Protein AF-A0A847J6G4-F1 (afdb_monomer)

Foldseek 3Di:
DVCVVVVDDPVRCCVVPVCVVCVVVVVVVVVVVVVVVLPPQPVQVVPDDPDDDPSVVLVVCVVVVPDCVNVVVVVVVVVVVVVVVVVVVVVVVVVVVVVVVPDDPPPPPDD

Secondary structure (DSSP, 8-state):
-HHHHTT--HHHHIIIIIHHHHHHHHHHHHHHHHHHHHH-HHHHHHH--SS--HHHHHHHHTT--SSTHHHHHHHHHHHHHHHHHHHHHHHHHHHHHHHHTS---SSTT--

Nearest PDB str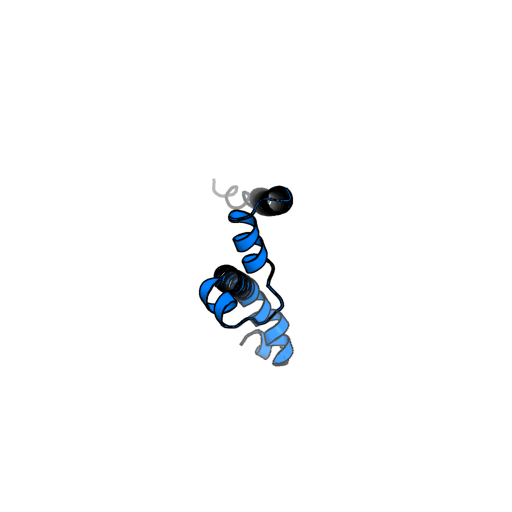uctures (foldseek):
  2onk-assembly2_I  TM=5.819E-01  e=5.095E+00  Archaeoglobus fulgidus

Structure (mmCIF, N/CA/C/O backbone):
data_AF-A0A847J6G4-F1
#
_entry.id   AF-A0A847J6G4-F1
#
loop_
_atom_site.group_PDB
_atom_site.id
_atom_site.type_symbol
_atom_site.label_atom_id
_atom_site.label_alt_id
_atom_site.label_comp_id
_atom_site.label_asym_id
_atom_site.label_entity_id
_atom_site.label_seq_id
_atom_site.pdbx_PDB_ins_code
_atom_site.Cartn_x
_atom_site.Cartn_y
_atom_site.Cartn_z
_atom_site.occupancy
_atom_site.B_iso_or_equiv
_atom_site.auth_seq_id
_atom_site.auth_comp_id
_atom_site.auth_asym_id
_atom_site.auth_atom_id
_atom_site.pdbx_PDB_model_num
ATOM 1 N N . GLU A 1 1 ? -10.656 -7.349 26.595 1.00 72.25 1 GLU A N 1
ATOM 2 C CA . GLU A 1 1 ? -11.445 -7.860 27.735 1.00 72.25 1 GLU A CA 1
ATOM 3 C C . GLU A 1 1 ? -12.909 -7.493 27.564 1.00 72.25 1 GLU A C 1
ATOM 5 O O . GLU A 1 1 ? -13.669 -8.406 27.289 1.00 72.25 1 GLU A O 1
ATOM 10 N N . ALA A 1 2 ? -13.251 -6.207 27.424 1.00 86.00 2 ALA A N 1
ATOM 11 C CA . ALA A 1 2 ? -14.621 -5.753 27.131 1.00 86.00 2 ALA A CA 1
ATOM 12 C C . ALA A 1 2 ? -15.389 -6.538 26.037 1.00 86.00 2 ALA A C 1
ATOM 14 O O . ALA A 1 2 ? -16.560 -6.850 26.204 1.00 86.00 2 ALA A O 1
ATOM 15 N N . ALA A 1 3 ? -14.752 -6.909 24.917 1.00 80.75 3 ALA A N 1
ATOM 16 C CA . ALA A 1 3 ? -15.422 -7.702 23.877 1.00 80.75 3 ALA A CA 1
ATOM 17 C C . ALA A 1 3 ? -15.785 -9.130 24.329 1.00 80.75 3 ALA A C 1
ATOM 19 O O . ALA A 1 3 ? -16.836 -9.639 23.954 1.00 80.75 3 ALA A O 1
ATOM 20 N N . ARG A 1 4 ? -14.932 -9.768 25.142 1.00 84.88 4 ARG A N 1
ATOM 21 C CA . ARG A 1 4 ? -15.216 -11.087 25.729 1.00 84.88 4 ARG A CA 1
ATOM 22 C C . ARG A 1 4 ? -16.301 -10.985 26.796 1.00 84.88 4 ARG A C 1
ATOM 24 O O . ARG A 1 4 ? -17.157 -11.860 26.845 1.00 84.88 4 ARG A O 1
ATOM 31 N N . ASP A 1 5 ? -16.304 -9.899 27.565 1.00 90.81 5 ASP A N 1
ATOM 32 C CA . ASP A 1 5 ? -17.331 -9.628 28.579 1.00 90.81 5 ASP A CA 1
ATOM 33 C C . ASP A 1 5 ? -18.721 -9.439 27.943 1.00 90.81 5 ASP A C 1
ATOM 35 O O . ASP A 1 5 ? -19.734 -9.803 28.530 1.00 90.81 5 ASP A O 1
ATOM 39 N N . LEU A 1 6 ? -18.771 -8.958 26.695 1.00 91.00 6 LEU A N 1
ATOM 40 C CA . LEU A 1 6 ? -19.982 -8.866 25.868 1.00 91.00 6 LEU A CA 1
ATOM 41 C C . LEU A 1 6 ? -20.343 -10.177 25.136 1.00 91.00 6 LEU A C 1
ATOM 43 O O . LEU A 1 6 ? -21.212 -10.181 24.266 1.00 91.00 6 LEU A O 1
ATOM 47 N N . GLY A 1 7 ? -19.678 -11.292 25.453 1.00 92.75 7 GLY A N 1
ATOM 48 C CA . GLY A 1 7 ? -19.955 -12.608 24.871 1.00 92.75 7 GLY A CA 1
ATOM 49 C C . GLY A 1 7 ? -19.350 -12.848 23.483 1.00 92.75 7 GLY A C 1
ATOM 50 O O . GLY A 1 7 ? -19.711 -13.825 22.825 1.00 92.75 7 GLY A O 1
ATOM 51 N N . ALA A 1 8 ? -18.431 -11.997 23.008 1.00 94.50 8 ALA A N 1
ATOM 52 C CA . ALA A 1 8 ? -17.798 -12.209 21.709 1.00 94.50 8 ALA A CA 1
ATOM 53 C C . ALA A 1 8 ? -16.860 -13.427 21.728 1.00 94.50 8 ALA A C 1
ATOM 55 O O . ALA A 1 8 ? -15.984 -13.571 22.587 1.00 94.50 8 ALA A O 1
ATOM 56 N N . THR A 1 9 ? -16.984 -14.271 20.705 1.00 96.00 9 THR A N 1
ATOM 57 C CA . THR A 1 9 ? -16.043 -15.366 20.436 1.00 96.00 9 THR A CA 1
ATOM 58 C C . THR A 1 9 ? -14.630 -14.826 20.153 1.00 96.00 9 THR A C 1
ATOM 60 O O . THR A 1 9 ? -14.473 -13.677 19.722 1.00 96.00 9 THR A O 1
ATOM 63 N N . PRO A 1 10 ? -13.565 -15.637 20.319 1.00 94.00 10 PRO A N 1
ATOM 64 C CA . PRO A 1 10 ? -12.191 -15.201 20.046 1.00 94.00 10 PRO A CA 1
ATOM 65 C C . PRO A 1 10 ? -12.000 -14.616 18.640 1.00 94.00 10 PRO A C 1
ATOM 67 O O . PRO A 1 10 ? -11.324 -13.600 18.478 1.00 94.00 10 PRO A O 1
ATOM 70 N N . TRP A 1 11 ? -12.648 -15.212 17.636 1.00 96.62 11 TRP A N 1
ATOM 71 C CA . TRP A 1 11 ? -12.588 -14.726 16.260 1.00 96.62 11 TRP A CA 1
ATOM 72 C C . TRP A 1 11 ? -13.268 -13.364 16.083 1.00 96.62 11 TRP A C 1
ATOM 74 O O . TRP A 1 11 ? -12.709 -12.480 15.435 1.00 96.62 11 TRP A O 1
ATOM 84 N N . GLN A 1 12 ? -14.429 -13.151 16.709 1.00 96.38 12 GLN A N 1
ATOM 85 C CA . GLN A 1 12 ? -15.105 -11.850 16.702 1.00 96.38 12 GLN A CA 1
ATOM 86 C C . GLN A 1 12 ? -14.250 -10.780 17.391 1.00 96.38 12 GLN A C 1
ATOM 88 O O . GLN A 1 12 ? -14.068 -9.694 16.843 1.00 96.38 12 GLN A O 1
ATOM 93 N N . SER A 1 13 ? -13.655 -11.097 18.545 1.00 95.88 13 SER A N 1
ATOM 94 C CA . SER A 1 13 ? -12.755 -10.170 19.239 1.00 95.88 13 SER A CA 1
ATOM 95 C C . SER A 1 13 ? -11.539 -9.808 18.380 1.00 95.88 13 SER A C 1
ATOM 97 O O . SER A 1 13 ? -11.134 -8.648 18.354 1.00 95.88 13 SER A O 1
ATOM 99 N N . PHE A 1 14 ? -10.957 -10.760 17.647 1.00 95.69 14 PHE A N 1
ATOM 100 C CA . PHE A 1 14 ? -9.871 -10.450 16.721 1.00 95.69 14 PHE A CA 1
ATOM 101 C C . PHE A 1 14 ? -10.357 -9.575 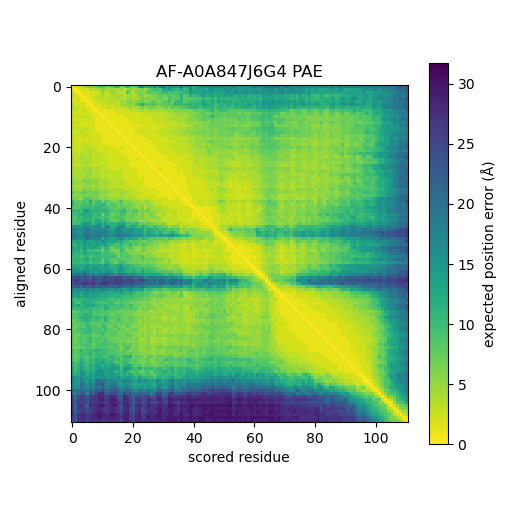15.561 1.00 95.69 14 PHE A C 1
ATOM 103 O O . PHE A 1 14 ? -9.830 -8.489 15.349 1.00 95.69 14 PHE A O 1
ATOM 110 N N . ARG A 1 15 ? -11.389 -10.004 14.828 1.00 96.69 15 ARG A N 1
ATOM 111 C CA . ARG A 1 15 ? -11.829 -9.349 13.588 1.00 96.69 15 ARG A CA 1
ATOM 112 C C . ARG A 1 15 ? -12.394 -7.942 13.793 1.00 96.69 15 ARG A C 1
ATOM 114 O O . ARG A 1 15 ? -12.239 -7.112 12.892 1.00 96.69 15 ARG A O 1
ATOM 121 N N . PHE A 1 16 ? -13.064 -7.696 14.919 1.00 96.12 16 PHE A N 1
ATOM 122 C CA . PHE A 1 16 ? -13.760 -6.434 15.196 1.00 96.12 16 PHE A CA 1
ATOM 123 C C . PHE A 1 16 ? -13.018 -5.505 16.156 1.00 96.12 16 PHE A C 1
ATOM 125 O O . PHE A 1 16 ? -13.311 -4.314 16.159 1.00 96.12 16 PHE A O 1
ATOM 132 N N . VAL A 1 17 ? -12.058 -6.007 16.939 1.00 95.25 17 VAL A N 1
ATOM 133 C CA . VAL A 1 17 ? -11.298 -5.177 17.888 1.00 95.25 17 VAL A CA 1
ATOM 134 C C . VAL A 1 17 ? -9.826 -5.149 17.522 1.00 95.25 17 VAL A C 1
ATOM 136 O O . VAL A 1 17 ? -9.310 -4.098 17.160 1.00 95.25 17 VAL A O 1
ATOM 139 N N . VAL A 1 18 ? -9.149 -6.297 17.561 1.00 96.50 18 VAL A N 1
ATOM 140 C CA . VAL A 1 18 ? -7.690 -6.338 17.373 1.00 96.50 18 VAL A CA 1
ATOM 141 C C . VAL A 1 18 ? -7.307 -5.922 15.959 1.00 96.50 18 VAL A C 1
ATOM 143 O O . VAL A 1 18 ? -6.524 -4.992 15.798 1.00 96.50 18 VAL A O 1
ATOM 146 N N . LEU A 1 19 ? -7.881 -6.574 14.943 1.00 97.00 19 LEU A N 1
ATOM 147 C CA . LEU A 1 19 ? -7.542 -6.347 13.545 1.00 97.00 19 LEU A CA 1
ATOM 148 C C . LEU A 1 19 ? -7.731 -4.876 13.160 1.00 97.00 19 LEU A C 1
ATOM 150 O O . LEU A 1 19 ? -6.755 -4.321 12.685 1.00 97.00 19 LEU A O 1
ATOM 154 N N . PRO A 1 20 ? -8.875 -4.199 13.395 1.00 96.31 20 PRO A N 1
ATOM 155 C CA . PRO A 1 20 ? -9.027 -2.786 13.037 1.00 96.31 20 PRO A CA 1
ATOM 156 C C . PRO A 1 20 ? -8.061 -1.850 13.773 1.00 96.31 20 PRO A C 1
ATOM 158 O O . PRO A 1 20 ? -7.612 -0.875 13.179 1.00 96.31 20 PRO A O 1
ATOM 161 N N . ILE A 1 21 ? -7.716 -2.153 15.033 1.00 96.50 21 ILE A N 1
ATOM 162 C CA . ILE A 1 21 ? -6.757 -1.362 15.819 1.00 96.50 21 ILE A CA 1
ATOM 163 C C . ILE A 1 21 ? -5.351 -1.463 15.220 1.00 96.50 21 ILE A C 1
ATOM 165 O O . ILE A 1 21 ? -4.679 -0.447 15.061 1.00 96.50 21 ILE A O 1
ATOM 169 N N . ILE A 1 22 ? -4.909 -2.674 14.865 1.00 97.38 22 ILE A N 1
ATOM 170 C CA . ILE A 1 22 ? -3.565 -2.891 14.310 1.00 97.38 22 ILE A CA 1
ATOM 171 C C . ILE A 1 22 ? -3.506 -2.710 12.790 1.00 97.38 22 ILE A C 1
ATOM 173 O O . ILE A 1 22 ? -2.415 -2.614 12.238 1.00 97.38 22 ILE A O 1
ATOM 177 N N . LEU A 1 23 ? -4.649 -2.667 12.100 1.00 97.12 23 LEU A N 1
ATOM 178 C CA . LEU A 1 23 ? -4.748 -2.584 10.642 1.00 97.12 23 LEU A CA 1
ATOM 179 C C . LEU A 1 23 ? -3.883 -1.469 10.036 1.00 97.12 23 LEU A C 1
ATOM 181 O O . LEU A 1 23 ? -3.134 -1.783 9.112 1.00 97.12 23 LEU A O 1
ATOM 185 N N . PRO A 1 24 ? -3.914 -0.207 10.521 1.00 93.56 24 PRO A N 1
ATOM 186 C CA . PRO A 1 24 ? -3.043 0.833 9.974 1.00 93.56 24 PRO A CA 1
ATOM 187 C C . PRO A 1 24 ? -1.554 0.473 10.091 1.00 93.56 24 PRO A C 1
ATOM 189 O O . PRO A 1 24 ? -0.795 0.697 9.149 1.00 93.56 24 PRO A O 1
ATOM 192 N N . SER A 1 25 ? -1.135 -0.150 11.196 1.00 96.75 25 SER A N 1
ATOM 193 C CA . SER A 1 25 ? 0.243 -0.617 11.382 1.00 96.75 25 SER A CA 1
ATOM 194 C C . SER A 1 25 ? 0.587 -1.794 10.468 1.00 96.75 25 SER A C 1
ATOM 196 O O . SER A 1 25 ? 1.665 -1.808 9.883 1.00 96.75 25 SER A O 1
ATOM 198 N N . VAL A 1 26 ? -0.323 -2.757 10.296 1.00 97.06 26 VAL A N 1
ATOM 199 C CA . VAL A 1 26 ? -0.142 -3.903 9.387 1.00 97.06 26 VAL A CA 1
ATOM 200 C C . VAL A 1 26 ? 0.035 -3.428 7.948 1.00 97.06 26 VAL A C 1
ATOM 202 O O . VAL A 1 26 ? 0.934 -3.900 7.256 1.00 97.06 26 VAL A O 1
ATOM 205 N N . VAL A 1 27 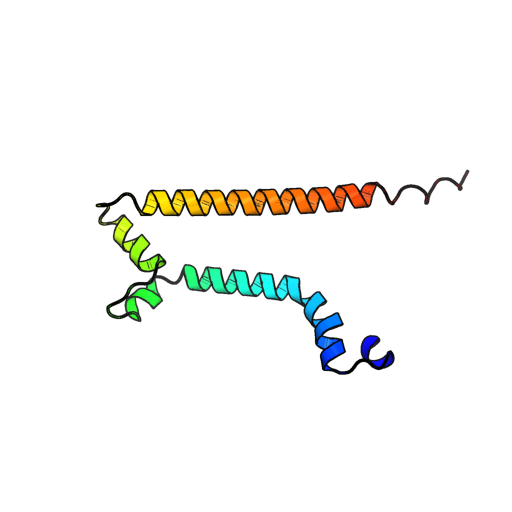? -0.773 -2.458 7.510 1.00 95.88 27 VAL A N 1
ATOM 206 C CA . VAL A 1 27 ? -0.625 -1.836 6.188 1.00 95.88 27 VAL A CA 1
ATOM 207 C C . VAL A 1 27 ? 0.733 -1.141 6.070 1.00 95.88 27 VAL A C 1
ATOM 209 O O . VAL A 1 27 ? 1.435 -1.359 5.087 1.00 95.88 27 VAL A O 1
ATOM 212 N N . GLY A 1 28 ? 1.145 -0.365 7.079 1.00 95.56 28 GLY A N 1
ATOM 213 C CA . GLY A 1 28 ? 2.449 0.307 7.085 1.00 95.56 28 GLY A CA 1
ATOM 214 C C . GLY A 1 28 ? 3.634 -0.661 6.986 1.00 95.56 28 GLY A C 1
ATOM 215 O O . GLY A 1 28 ? 4.526 -0.457 6.167 1.00 95.56 28 GLY A O 1
ATOM 216 N N . ILE A 1 29 ? 3.621 -1.746 7.765 1.00 96.94 29 ILE A N 1
ATOM 217 C CA . ILE A 1 29 ? 4.670 -2.780 7.737 1.00 96.94 29 ILE A CA 1
ATOM 218 C C . ILE A 1 29 ? 4.653 -3.540 6.405 1.00 96.94 29 ILE A C 1
ATOM 220 O O . ILE A 1 29 ? 5.713 -3.829 5.858 1.00 96.94 29 ILE A O 1
ATOM 224 N N . GLY A 1 30 ? 3.469 -3.830 5.858 1.00 97.00 30 GLY A N 1
ATOM 225 C CA . GLY A 1 30 ? 3.331 -4.472 4.551 1.00 97.00 30 GLY A CA 1
ATOM 226 C C . GLY A 1 30 ? 3.926 -3.628 3.424 1.00 97.00 30 GLY A C 1
ATOM 227 O O . GLY A 1 30 ? 4.702 -4.139 2.619 1.00 97.00 30 GLY A O 1
ATOM 228 N N . LEU A 1 31 ? 3.630 -2.325 3.406 1.00 94.50 31 LEU A N 1
ATOM 229 C CA . LEU A 1 31 ? 4.221 -1.386 2.449 1.00 94.50 31 LEU A CA 1
ATOM 230 C C . LEU A 1 31 ? 5.737 -1.271 2.630 1.00 94.50 31 LEU A C 1
ATOM 232 O O . LEU A 1 31 ? 6.469 -1.276 1.648 1.00 94.50 31 LEU A O 1
ATOM 236 N N . PHE A 1 32 ? 6.221 -1.221 3.871 1.00 94.38 32 PHE A N 1
ATOM 237 C CA . PHE A 1 32 ? 7.653 -1.174 4.155 1.00 94.38 32 PHE A CA 1
ATOM 238 C C . PHE A 1 32 ? 8.386 -2.431 3.664 1.00 94.38 32 PHE A C 1
ATOM 240 O O . PHE A 1 32 ? 9.406 -2.328 2.985 1.00 94.38 32 PHE A O 1
ATOM 247 N N . GLY A 1 33 ? 7.841 -3.617 3.947 1.00 95.94 33 GLY A N 1
ATOM 248 C CA . GLY A 1 33 ? 8.384 -4.881 3.453 1.00 95.94 33 GLY A CA 1
ATOM 249 C C . GLY A 1 33 ? 8.372 -4.967 1.926 1.00 95.94 33 GLY A C 1
ATOM 250 O O . GLY A 1 33 ? 9.348 -5.425 1.336 1.00 95.94 33 GLY A O 1
ATOM 251 N N . PHE A 1 34 ? 7.311 -4.471 1.280 1.00 93.56 34 PHE A N 1
ATOM 252 C CA . PHE A 1 34 ? 7.253 -4.360 -0.177 1.00 93.56 34 PHE A CA 1
ATOM 253 C C . PHE A 1 34 ? 8.367 -3.459 -0.724 1.00 93.56 34 PHE A C 1
ATOM 255 O O . PHE A 1 34 ? 9.071 -3.875 -1.639 1.00 93.56 34 PHE A O 1
ATOM 262 N N . THR A 1 35 ? 8.579 -2.275 -0.143 1.00 91.94 35 THR A N 1
ATOM 263 C CA . THR A 1 35 ? 9.653 -1.358 -0.559 1.00 91.94 35 THR A CA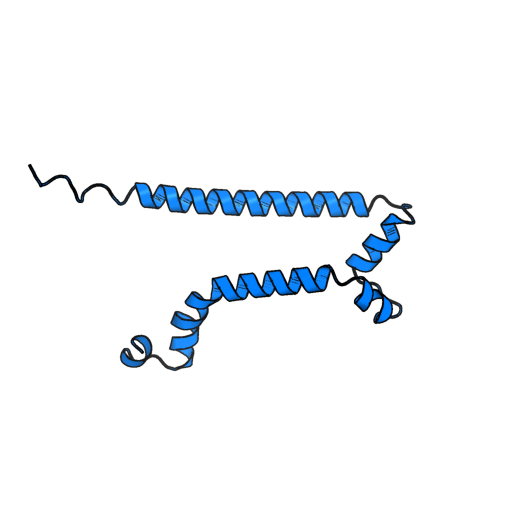 1
ATOM 264 C C . THR A 1 35 ? 11.029 -2.010 -0.447 1.00 91.94 35 THR A C 1
ATOM 266 O O . THR A 1 35 ? 11.802 -1.953 -1.398 1.00 91.94 35 THR A O 1
ATOM 269 N N . LEU A 1 36 ? 11.320 -2.680 0.675 1.00 93.62 36 LEU A N 1
ATOM 270 C CA . LEU A 1 36 ? 12.586 -3.400 0.852 1.00 93.62 36 LEU A CA 1
ATOM 271 C C . LEU A 1 36 ? 12.757 -4.525 -0.174 1.00 93.62 36 LEU A C 1
ATOM 273 O O . LEU A 1 36 ? 13.843 -4.713 -0.706 1.00 93.62 36 LEU A O 1
ATOM 277 N N . SER A 1 37 ? 11.688 -5.268 -0.468 1.00 92.62 37 SER A N 1
ATOM 278 C CA . SER A 1 37 ? 11.727 -6.321 -1.484 1.00 92.62 37 SER A CA 1
ATOM 279 C C . SER A 1 37 ? 11.916 -5.768 -2.896 1.00 92.62 37 SER A C 1
ATOM 281 O O . SER A 1 37 ? 12.523 -6.440 -3.724 1.00 92.62 37 SER A O 1
ATOM 283 N N . TRP A 1 38 ? 11.357 -4.594 -3.189 1.00 89.94 38 TRP A N 1
ATOM 284 C CA . TRP A 1 38 ? 11.456 -3.948 -4.495 1.00 89.94 38 TRP A CA 1
ATOM 285 C C . TRP A 1 38 ? 12.870 -3.420 -4.772 1.00 89.94 38 TRP A C 1
ATOM 287 O O . TRP A 1 38 ? 13.332 -3.492 -5.908 1.00 89.94 38 TRP A O 1
ATOM 297 N N . ASP A 1 39 ? 13.560 -2.930 -3.739 1.00 90.44 39 ASP A N 1
ATOM 298 C CA . ASP A 1 39 ? 14.909 -2.347 -3.832 1.00 90.44 39 ASP A CA 1
ATOM 299 C C . ASP A 1 39 ? 16.042 -3.398 -3.846 1.00 90.44 39 ASP A C 1
ATOM 301 O O . ASP A 1 39 ? 17.210 -3.098 -4.084 1.00 90.44 39 ASP A O 1
ATOM 305 N N . GLU A 1 40 ? 15.718 -4.673 -3.627 1.00 91.44 40 GLU A N 1
ATOM 306 C CA . GLU A 1 40 ? 16.697 -5.755 -3.499 1.00 91.44 40 GLU A CA 1
ATOM 307 C C . GLU A 1 40 ? 17.120 -6.331 -4.871 1.00 91.44 40 GLU A C 1
ATOM 309 O O . GLU A 1 40 ? 16.886 -7.495 -5.216 1.00 91.44 40 GLU A O 1
ATOM 314 N N . ILE A 1 41 ? 17.758 -5.489 -5.688 1.00 89.38 41 ILE A N 1
ATOM 315 C CA . ILE A 1 41 ? 18.257 -5.833 -7.032 1.00 89.38 41 ILE A CA 1
ATOM 316 C C . ILE A 1 41 ? 19.438 -6.810 -6.950 1.00 89.38 41 ILE A C 1
ATOM 318 O O . ILE A 1 41 ? 19.506 -7.764 -7.725 1.00 89.38 41 ILE A O 1
ATOM 322 N N . ALA A 1 42 ? 20.360 -6.599 -6.006 1.00 87.88 42 ALA A N 1
ATOM 323 C CA . ALA A 1 42 ? 21.608 -7.354 -5.918 1.00 87.88 42 ALA A CA 1
ATOM 324 C C . ALA A 1 42 ? 21.383 -8.825 -5.558 1.00 87.88 42 ALA A C 1
ATOM 326 O O . ALA A 1 42 ? 21.983 -9.710 -6.168 1.00 87.88 42 ALA A O 1
ATOM 327 N N . ARG A 1 43 ? 20.521 -9.122 -4.577 1.00 88.38 43 ARG A N 1
ATOM 328 C CA . ARG A 1 43 ? 20.182 -10.518 -4.272 1.00 88.38 43 ARG A CA 1
ATOM 329 C C . ARG A 1 43 ? 19.351 -11.141 -5.391 1.00 88.38 43 ARG A C 1
ATOM 331 O O . ARG A 1 43 ? 19.597 -12.291 -5.747 1.00 88.38 43 ARG A O 1
ATOM 338 N N . SER A 1 44 ? 18.393 -10.399 -5.950 1.00 88.88 44 SER A N 1
ATOM 339 C CA . SER A 1 44 ? 17.520 -10.913 -7.009 1.00 88.88 44 SER A CA 1
ATOM 340 C C . SER A 1 44 ? 18.312 -11.301 -8.257 1.00 88.88 44 SER A C 1
ATOM 342 O O . SER A 1 44 ? 18.104 -12.389 -8.776 1.00 88.88 44 SER A O 1
ATOM 344 N N . SER A 1 45 ? 19.275 -10.486 -8.698 1.00 87.50 45 SER A N 1
ATOM 345 C CA . SER A 1 45 ? 20.085 -10.772 -9.894 1.00 87.50 45 SER A CA 1
ATOM 346 C C . SER A 1 45 ? 20.969 -12.016 -9.763 1.00 87.50 45 SER A C 1
ATOM 348 O O . SER A 1 45 ? 21.241 -12.679 -10.758 1.00 87.50 45 SER A O 1
ATOM 350 N N . GLN A 1 46 ? 21.400 -12.352 -8.546 1.00 89.62 46 GLN A N 1
ATOM 351 C CA . GLN A 1 46 ? 22.209 -13.544 -8.272 1.00 89.62 46 GLN A CA 1
ATOM 352 C C . GLN A 1 46 ? 21.361 -14.812 -8.109 1.00 89.62 46 GLN A C 1
ATOM 354 O O . GLN A 1 46 ? 21.856 -15.915 -8.323 1.00 89.62 46 GLN A O 1
ATOM 359 N N . ALA A 1 47 ? 20.103 -14.663 -7.689 1.00 88.56 47 ALA A N 1
ATOM 360 C CA . ALA A 1 47 ? 19.204 -15.779 -7.415 1.00 88.56 47 ALA A CA 1
ATOM 361 C C . ALA A 1 47 ? 18.310 -16.158 -8.609 1.00 88.56 47 ALA A C 1
ATOM 363 O O . ALA A 1 47 ? 17.791 -17.275 -8.643 1.00 88.56 47 ALA A O 1
ATOM 364 N N . ILE A 1 48 ? 18.090 -15.244 -9.561 1.00 85.56 48 ILE A N 1
ATOM 365 C CA . ILE A 1 48 ? 17.202 -15.463 -10.706 1.00 85.56 48 ILE A CA 1
ATOM 366 C C . ILE A 1 48 ? 17.916 -16.176 -11.861 1.00 85.56 48 ILE A C 1
ATOM 368 O O . ILE A 1 48 ? 19.116 -16.024 -12.067 1.00 85.56 48 ILE A O 1
ATOM 372 N N . GLY A 1 49 ? 17.158 -16.991 -12.599 1.00 81.38 49 GLY A N 1
ATOM 373 C CA . GLY A 1 49 ? 17.643 -17.736 -13.761 1.00 81.38 49 GLY A CA 1
ATOM 374 C C . GLY A 1 49 ? 17.434 -16.973 -15.069 1.00 81.38 49 GLY A C 1
ATOM 375 O O . GLY A 1 49 ? 17.948 -15.881 -15.265 1.00 81.38 49 GLY A O 1
ATOM 376 N N . SER A 1 50 ? 16.664 -17.557 -15.987 1.00 82.38 50 SER A N 1
ATOM 377 C CA . SER A 1 50 ? 16.438 -17.005 -17.331 1.00 82.38 50 SER A CA 1
ATOM 378 C C . SER A 1 50 ? 15.337 -15.942 -17.429 1.00 82.38 50 SER A C 1
ATOM 380 O O . SER A 1 50 ? 15.157 -15.369 -18.501 1.00 82.38 50 SER A O 1
ATOM 382 N N . VAL A 1 51 ? 14.570 -15.706 -16.360 1.00 85.81 51 VAL A N 1
ATOM 383 C CA . VAL A 1 51 ? 13.434 -14.772 -16.352 1.00 85.81 51 VAL A CA 1
ATOM 384 C C . VAL A 1 51 ? 13.702 -13.672 -15.340 1.00 85.81 51 VAL A C 1
ATOM 386 O O . VAL A 1 51 ? 13.879 -13.957 -14.158 1.00 85.81 51 VAL A O 1
ATOM 389 N N . ASN A 1 52 ? 13.697 -12.427 -15.799 1.00 87.19 52 ASN A N 1
ATOM 390 C CA . ASN A 1 52 ? 13.924 -11.261 -14.959 1.00 87.19 52 ASN A CA 1
ATOM 391 C C . ASN A 1 52 ? 12.637 -10.797 -14.267 1.00 87.19 52 ASN A C 1
ATOM 393 O O . ASN A 1 52 ? 11.523 -11.004 -14.751 1.00 87.19 52 ASN A O 1
ATOM 397 N N . THR A 1 53 ? 12.795 -10.136 -13.120 1.00 89.50 53 THR A N 1
ATOM 398 C CA . THR A 1 53 ? 11.726 -9.331 -12.522 1.00 89.50 53 THR A CA 1
ATOM 399 C C . THR A 1 53 ? 11.710 -7.933 -13.135 1.00 89.50 53 THR A C 1
ATOM 401 O O . THR A 1 53 ? 12.725 -7.457 -13.643 1.00 89.50 53 THR A O 1
ATOM 404 N N . LEU A 1 54 ? 10.577 -7.231 -13.011 1.00 87.69 54 LEU A N 1
ATOM 405 C CA . LEU A 1 54 ? 10.445 -5.848 -13.488 1.00 87.69 54 LEU A CA 1
ATOM 406 C C . LEU A 1 54 ? 11.591 -4.919 -13.022 1.00 87.69 54 LEU A C 1
ATOM 408 O O . LEU A 1 54 ? 12.127 -4.208 -13.869 1.00 87.69 54 LEU A O 1
ATOM 412 N N . PRO A 1 55 ? 12.030 -4.919 -11.743 1.00 87.25 55 PRO A N 1
ATOM 413 C CA . PRO A 1 55 ? 13.174 -4.102 -11.321 1.00 87.25 55 PRO A CA 1
ATOM 414 C C . PRO A 1 55 ? 14.493 -4.445 -12.032 1.00 87.25 55 PRO A C 1
ATOM 416 O O . PRO A 1 55 ? 15.250 -3.540 -12.380 1.00 87.25 55 PRO A O 1
ATOM 419 N N . LEU A 1 56 ? 14.765 -5.732 -12.283 1.00 88.44 56 LEU A N 1
ATOM 420 C CA . LEU A 1 56 ? 15.975 -6.174 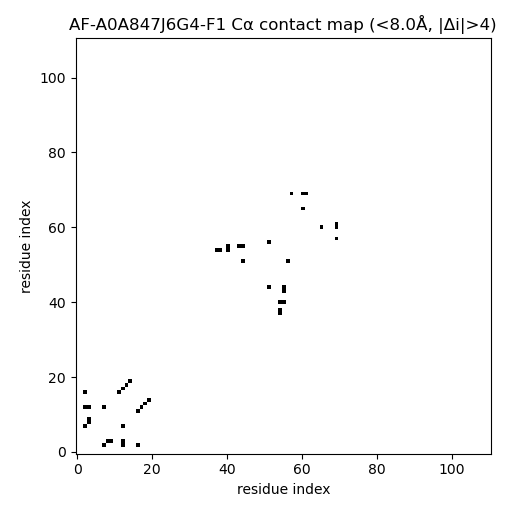-12.988 1.00 88.44 56 LEU A CA 1
ATOM 421 C C . LEU A 1 56 ? 15.958 -5.757 -14.463 1.00 88.44 56 LEU A C 1
ATOM 423 O O . LEU A 1 56 ? 16.974 -5.294 -14.982 1.00 88.44 56 LEU A O 1
ATOM 427 N N . ASP A 1 57 ? 14.801 -5.855 -15.119 1.00 88.12 57 ASP A N 1
ATOM 428 C CA . ASP A 1 57 ? 14.640 -5.409 -16.505 1.00 88.12 57 ASP A CA 1
ATOM 429 C C . ASP A 1 57 ? 14.812 -3.892 -16.642 1.00 88.12 57 ASP A C 1
ATOM 431 O O . ASP A 1 57 ? 15.536 -3.424 -17.521 1.00 88.12 57 ASP A O 1
ATOM 435 N N . LEU A 1 58 ? 14.222 -3.108 -15.733 1.00 85.94 58 LEU A N 1
ATOM 436 C CA . LEU A 1 58 ? 14.391 -1.650 -15.708 1.00 85.94 58 LEU A CA 1
ATOM 437 C C . LEU A 1 58 ? 15.859 -1.238 -15.505 1.00 85.94 58 LEU A C 1
ATOM 439 O O . LEU A 1 58 ? 16.338 -0.297 -16.145 1.00 85.94 58 LEU A O 1
ATOM 443 N N . GLN A 1 59 ? 16.596 -1.968 -14.663 1.00 86.12 59 GLN A N 1
ATOM 444 C CA . GLN A 1 59 ? 18.031 -1.757 -14.475 1.00 86.12 59 GLN A CA 1
ATOM 445 C C . GLN A 1 59 ? 18.823 -2.024 -15.768 1.00 86.12 59 GLN A C 1
ATOM 447 O O . GLN A 1 59 ? 19.729 -1.257 -16.099 1.00 86.12 59 GLN A O 1
ATOM 452 N N . GLY A 1 60 ? 18.476 -3.074 -16.521 1.00 82.88 60 GLY A N 1
ATOM 453 C CA . GLY A 1 60 ? 19.105 -3.397 -17.807 1.00 82.88 60 GLY A CA 1
ATOM 454 C C . GLY A 1 60 ? 18.808 -2.371 -18.906 1.00 82.88 60 GLY A C 1
ATOM 455 O O . GLY A 1 60 ? 19.701 -1.970 -19.653 1.00 82.88 60 GLY A O 1
ATOM 456 N N . LEU A 1 61 ? 17.575 -1.865 -18.962 1.00 84.25 61 LEU A N 1
ATOM 457 C CA . LEU A 1 61 ? 17.177 -0.829 -19.919 1.00 84.25 61 LEU A CA 1
ATOM 458 C C . LEU A 1 61 ? 17.915 0.504 -19.695 1.00 84.25 61 LEU A C 1
ATOM 460 O O . LEU A 1 61 ? 18.030 1.295 -20.625 1.00 84.25 61 LEU A O 1
ATOM 464 N N . THR A 1 62 ? 18.468 0.747 -18.501 1.00 82.00 62 THR A N 1
ATOM 465 C CA . THR A 1 62 ? 19.245 1.966 -18.202 1.00 82.00 62 THR A CA 1
ATOM 466 C C . THR A 1 62 ? 20.597 1.984 -18.924 1.00 82.00 62 THR A C 1
ATOM 468 O O . THR A 1 62 ? 21.137 3.053 -19.204 1.00 82.00 62 THR A O 1
ATOM 471 N N . THR A 1 63 ? 21.153 0.814 -19.251 1.00 78.00 63 THR A N 1
ATOM 472 C CA . THR A 1 63 ? 22.446 0.698 -19.946 1.00 78.00 63 THR A CA 1
ATOM 473 C C . THR A 1 63 ? 22.292 0.476 -21.450 1.00 78.00 63 THR A C 1
ATOM 475 O O . THR A 1 63 ? 23.188 0.836 -22.208 1.00 78.00 63 THR A O 1
ATOM 478 N N . THR A 1 64 ? 21.153 -0.066 -21.896 1.00 66.31 64 THR A N 1
ATOM 479 C CA . THR A 1 64 ? 20.842 -0.305 -23.315 1.00 66.31 64 THR A CA 1
ATOM 480 C C . THR A 1 64 ? 19.469 0.277 -23.659 1.00 66.31 64 THR A C 1
ATOM 482 O O . THR A 1 64 ? 18.477 -0.440 -23.776 1.00 66.31 64 THR A O 1
ATOM 485 N N . VAL A 1 65 ? 19.398 1.602 -23.822 1.00 64.94 65 VAL A N 1
ATOM 486 C CA . VAL A 1 65 ? 18.146 2.305 -24.149 1.00 64.94 65 VAL A CA 1
ATOM 487 C C . VAL A 1 65 ? 17.860 2.171 -25.648 1.00 64.94 65 VAL A C 1
ATOM 489 O O . VAL A 1 65 ? 18.212 3.036 -26.446 1.00 64.94 65 VAL A O 1
ATOM 492 N N . THR A 1 66 ? 17.253 1.059 -26.057 1.00 67.19 66 THR A N 1
ATOM 493 C CA . THR A 1 66 ? 16.778 0.867 -27.443 1.00 67.19 66 THR A CA 1
ATOM 494 C C . THR A 1 66 ? 15.286 1.175 -27.601 1.00 67.19 66 THR A C 1
ATOM 496 O O . THR A 1 66 ? 14.848 1.493 -28.705 1.00 67.19 66 THR A O 1
ATOM 499 N N . THR A 1 67 ? 14.519 1.178 -26.503 1.00 75.62 67 THR A N 1
ATOM 500 C CA . THR A 1 67 ? 13.085 1.512 -26.456 1.00 75.62 67 THR A CA 1
ATOM 501 C C . THR A 1 67 ? 12.778 2.491 -25.309 1.00 75.62 67 THR A C 1
ATOM 503 O O . THR A 1 67 ? 13.443 2.460 -24.271 1.00 75.62 67 THR A O 1
ATOM 506 N N . PRO A 1 68 ? 11.780 3.388 -25.452 1.00 82.38 68 PRO A N 1
ATOM 507 C CA . PRO A 1 68 ? 11.453 4.405 -24.446 1.00 82.38 68 PRO A CA 1
ATOM 508 C C . PRO A 1 68 ? 10.641 3.871 -23.244 1.00 82.38 68 PRO A C 1
ATOM 510 O O . PRO A 1 68 ? 9.953 4.641 -22.569 1.00 82.38 68 PRO A O 1
ATO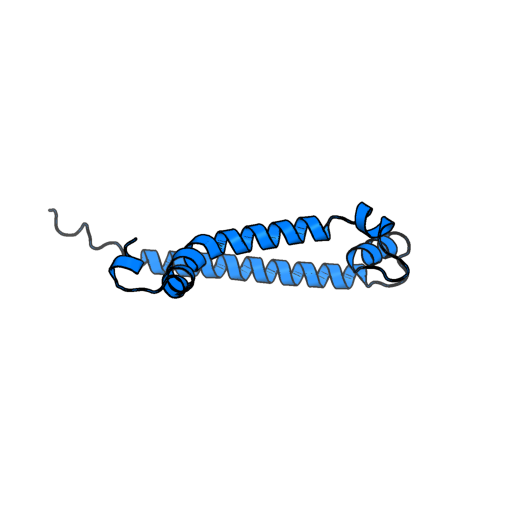M 513 N N . ASP A 1 69 ? 10.710 2.573 -22.949 1.00 84.69 69 ASP A N 1
ATOM 514 C CA . ASP A 1 69 ? 9.822 1.903 -21.989 1.00 84.69 69 ASP A CA 1
ATOM 515 C C . ASP A 1 69 ? 10.024 2.402 -20.547 1.00 84.69 69 ASP A C 1
ATOM 517 O O . ASP A 1 69 ? 9.050 2.589 -19.811 1.00 84.69 69 ASP A O 1
ATOM 521 N N . ILE A 1 70 ? 11.268 2.730 -20.162 1.00 86.38 70 ILE A N 1
ATOM 522 C CA . ILE A 1 70 ? 11.580 3.339 -18.855 1.00 86.38 70 ILE A CA 1
ATOM 523 C C . ILE A 1 70 ? 10.812 4.651 -18.663 1.00 86.38 70 ILE A C 1
ATOM 525 O O . ILE A 1 70 ? 10.264 4.898 -17.588 1.00 86.38 70 ILE A O 1
ATOM 529 N N . TYR A 1 71 ? 10.757 5.504 -19.688 1.00 88.06 71 TYR A N 1
ATOM 530 C CA . TYR A 1 71 ? 10.118 6.816 -19.573 1.00 88.06 71 TYR A CA 1
ATOM 531 C C . TYR A 1 71 ? 8.598 6.696 -19.444 1.00 88.06 71 TYR A C 1
ATOM 533 O O . TYR A 1 71 ? 7.982 7.442 -18.676 1.00 88.06 71 TYR A O 1
ATOM 541 N N . ALA A 1 72 ? 7.992 5.733 -20.144 1.00 89.50 72 ALA A N 1
ATOM 542 C CA . ALA A 1 72 ? 6.567 5.447 -20.029 1.00 89.50 72 ALA A CA 1
ATOM 543 C C . ALA A 1 72 ? 6.211 4.948 -18.617 1.00 89.50 72 ALA A C 1
ATOM 545 O O . ALA A 1 72 ? 5.301 5.484 -17.980 1.00 89.50 72 ALA A O 1
ATOM 546 N N . LEU A 1 73 ? 6.972 3.980 -18.095 1.00 89.12 73 LEU A N 1
ATOM 547 C CA . LEU A 1 73 ? 6.766 3.420 -16.756 1.00 89.12 73 LEU A CA 1
ATOM 548 C C . LEU A 1 73 ? 7.038 4.441 -15.645 1.00 89.12 73 LEU A C 1
ATOM 550 O O . LEU A 1 73 ? 6.268 4.518 -14.683 1.00 89.12 73 LEU A O 1
ATOM 554 N N . GLY A 1 74 ? 8.073 5.271 -15.794 1.00 89.44 74 GLY A N 1
ATOM 555 C CA . GLY A 1 74 ? 8.357 6.379 -14.882 1.00 89.44 74 GLY A CA 1
ATOM 556 C C . GLY A 1 74 ? 7.200 7.376 -14.827 1.00 89.44 74 GLY A C 1
ATOM 557 O O . GLY A 1 74 ? 6.683 7.663 -13.748 1.00 89.44 74 GLY A O 1
ATOM 558 N N . THR A 1 75 ? 6.713 7.821 -15.991 1.00 93.12 75 THR A N 1
ATOM 559 C CA . THR A 1 75 ? 5.566 8.743 -16.078 1.00 93.12 75 THR A CA 1
ATOM 560 C C . THR A 1 75 ? 4.305 8.148 -15.447 1.00 93.12 75 THR A C 1
ATOM 562 O O . THR A 1 75 ? 3.634 8.820 -14.661 1.00 93.12 75 THR A O 1
ATOM 565 N N . ALA A 1 76 ? 3.996 6.879 -15.736 1.00 93.88 76 ALA A N 1
ATOM 566 C CA . ALA A 1 76 ? 2.842 6.188 -15.164 1.00 93.88 76 ALA A CA 1
ATOM 567 C C . ALA A 1 76 ? 2.936 6.080 -13.632 1.00 93.88 76 ALA A C 1
ATOM 569 O O . ALA A 1 76 ? 1.979 6.393 -12.921 1.00 93.88 76 ALA A O 1
ATOM 570 N N . THR A 1 77 ? 4.108 5.709 -13.110 1.00 90.38 77 THR A N 1
ATOM 571 C CA . THR A 1 77 ? 4.348 5.578 -11.665 1.00 90.38 77 THR A CA 1
ATOM 572 C C . THR A 1 77 ? 4.251 6.929 -10.954 1.00 90.38 77 THR A C 1
ATOM 574 O O . THR A 1 77 ? 3.635 7.029 -9.888 1.00 90.38 77 THR A O 1
ATOM 577 N N . SER A 1 78 ? 4.787 7.999 -11.552 1.00 94.31 78 SER A N 1
ATOM 578 C CA . SER A 1 78 ? 4.638 9.361 -11.029 1.00 94.31 78 SER A CA 1
ATOM 579 C C . SER A 1 78 ? 3.177 9.812 -11.010 1.00 94.31 78 SER A C 1
ATOM 581 O O . SER A 1 78 ? 2.724 10.355 -10.004 1.00 94.31 78 SER A O 1
ATOM 583 N N . ALA A 1 79 ? 2.415 9.546 -12.074 1.00 97.19 79 ALA A N 1
ATOM 584 C CA . ALA A 1 79 ? 0.995 9.886 -12.133 1.00 97.19 79 ALA A CA 1
ATOM 585 C C . ALA A 1 79 ? 0.194 9.185 -11.023 1.00 97.19 79 ALA A C 1
ATOM 587 O O . ALA A 1 79 ? -0.566 9.836 -10.306 1.00 97.19 79 ALA A O 1
ATOM 588 N N . ILE A 1 80 ? 0.417 7.881 -10.821 1.00 96.00 80 ILE A N 1
ATOM 589 C CA . ILE A 1 80 ? -0.211 7.114 -9.733 1.00 96.00 80 ILE A CA 1
ATOM 590 C C . ILE A 1 80 ? 0.176 7.699 -8.368 1.00 96.00 80 ILE A C 1
ATOM 592 O O . ILE A 1 80 ? -0.690 7.900 -7.516 1.00 96.00 80 ILE A O 1
ATOM 596 N N . SER A 1 81 ? 1.452 8.035 -8.170 1.00 93.75 81 SER A N 1
ATOM 597 C CA . SER A 1 81 ? 1.941 8.613 -6.913 1.00 93.75 81 SER A CA 1
ATOM 598 C C . SER A 1 81 ? 1.258 9.945 -6.596 1.00 93.75 81 SER A C 1
ATOM 600 O O . SER A 1 81 ? 0.760 10.139 -5.486 1.00 93.75 81 SER A O 1
ATOM 602 N N . PHE A 1 82 ? 1.153 10.846 -7.577 1.00 97.44 82 PHE A N 1
ATOM 603 C CA . PHE A 1 82 ? 0.450 12.117 -7.401 1.00 97.44 82 PHE A CA 1
ATOM 604 C C . PHE A 1 82 ? -1.042 11.930 -7.121 1.00 97.44 82 PHE A C 1
ATOM 606 O O . PHE A 1 82 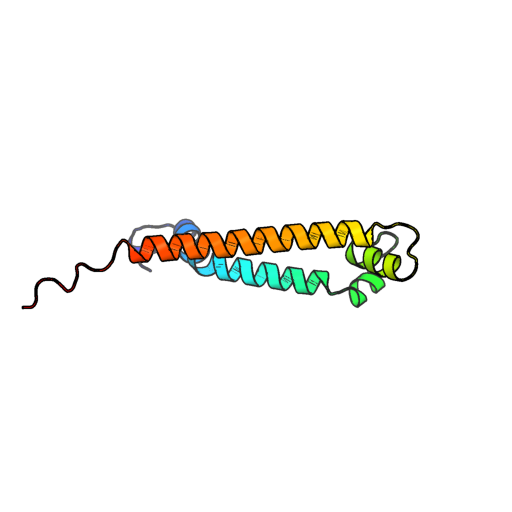? -1.582 12.634 -6.266 1.00 97.44 82 PHE A O 1
ATOM 613 N N . LEU A 1 83 ? -1.701 10.968 -7.774 1.00 97.69 83 LEU A N 1
ATOM 614 C CA . LEU A 1 83 ? -3.101 10.636 -7.499 1.00 97.69 83 LEU A CA 1
ATOM 615 C C . LEU A 1 83 ? -3.299 10.167 -6.052 1.00 97.69 83 LEU A C 1
ATOM 617 O O . LEU A 1 83 ? -4.201 10.651 -5.369 1.00 97.69 83 LEU A O 1
ATOM 621 N N . VAL A 1 84 ? -2.437 9.273 -5.558 1.00 95.31 84 VAL A N 1
ATOM 622 C CA . VAL A 1 84 ? -2.490 8.780 -4.172 1.00 95.31 84 VAL A CA 1
ATOM 623 C C . VAL A 1 84 ? -2.247 9.912 -3.173 1.00 95.31 84 VAL A C 1
ATOM 625 O O . VAL A 1 84 ? -2.988 10.037 -2.194 1.00 95.31 84 VAL A O 1
ATOM 628 N N . ILE A 1 85 ? -1.257 10.774 -3.423 1.00 95.38 85 ILE A N 1
ATOM 629 C CA . ILE A 1 85 ? -0.976 11.944 -2.578 1.00 95.38 85 ILE A CA 1
ATOM 630 C C . ILE A 1 85 ? -2.188 12.881 -2.550 1.00 95.38 85 ILE A C 1
ATOM 632 O O . ILE A 1 85 ? -2.643 13.267 -1.472 1.00 95.38 85 ILE A O 1
ATOM 636 N N . ALA A 1 86 ? -2.761 13.208 -3.710 1.00 97.06 86 ALA A N 1
ATOM 637 C CA . ALA A 1 86 ? -3.934 14.072 -3.806 1.00 97.06 86 ALA A CA 1
ATOM 638 C C . ALA A 1 86 ? -5.145 13.481 -3.064 1.00 97.06 86 ALA A C 1
ATOM 640 O O . ALA A 1 86 ? -5.810 14.186 -2.300 1.00 97.06 86 ALA A O 1
ATOM 641 N N . LEU A 1 87 ? -5.407 12.180 -3.217 1.00 96.88 87 LEU A N 1
ATOM 642 C CA . LEU A 1 87 ? -6.481 11.486 -2.503 1.00 96.88 87 LEU A CA 1
ATOM 643 C C . LEU A 1 87 ? -6.256 11.500 -0.981 1.00 96.88 87 LEU A C 1
ATOM 645 O O . LEU A 1 87 ? -7.174 11.759 -0.202 1.00 96.88 87 LEU A O 1
ATOM 649 N N . THR A 1 88 ? -5.021 11.279 -0.540 1.00 93.94 88 THR A N 1
ATOM 650 C CA . THR A 1 88 ? -4.668 11.281 0.887 1.00 93.94 88 THR A CA 1
ATOM 651 C C . THR A 1 88 ? -4.851 12.673 1.494 1.00 93.94 88 THR A C 1
ATOM 653 O O . THR A 1 88 ? -5.486 12.838 2.533 1.00 93.94 88 THR A O 1
ATOM 656 N N . LEU A 1 89 ? -4.375 13.718 0.815 1.00 95.50 89 LEU A N 1
ATOM 657 C CA . LEU A 1 89 ? -4.531 15.093 1.286 1.00 95.50 89 LEU A CA 1
ATOM 658 C C . LEU A 1 89 ? -6.001 15.536 1.299 1.00 95.50 89 LEU A C 1
ATOM 660 O O . LEU A 1 89 ? -6.439 16.192 2.245 1.00 95.50 89 LEU A O 1
ATOM 664 N N . THR A 1 90 ? -6.786 15.173 0.282 1.00 95.69 90 THR A N 1
ATOM 665 C CA . THR A 1 90 ? -8.216 15.524 0.209 1.00 95.69 90 THR A CA 1
ATOM 666 C C . THR A 1 90 ? -9.049 14.802 1.265 1.00 95.69 90 THR A C 1
ATOM 668 O O . THR A 1 90 ? -9.921 15.425 1.877 1.00 95.69 90 THR A O 1
ATOM 671 N N . THR A 1 91 ? -8.765 13.530 1.550 1.00 94.75 91 THR A N 1
ATOM 672 C CA . THR A 1 91 ? -9.437 12.775 2.622 1.00 94.75 91 THR A CA 1
ATOM 673 C C . THR A 1 91 ? -9.106 13.340 4.004 1.00 94.75 91 THR A C 1
ATOM 675 O O . THR A 1 91 ? -10.028 13.604 4.778 1.00 94.75 91 THR A O 1
ATOM 678 N N . ILE A 1 92 ? -7.833 13.643 4.291 1.00 93.31 92 ILE A N 1
ATOM 679 C CA . ILE A 1 92 ? -7.415 14.295 5.546 1.00 93.31 92 ILE A CA 1
ATOM 680 C C . ILE A 1 92 ? -8.122 15.643 5.720 1.00 93.31 92 ILE A C 1
ATOM 682 O O . ILE A 1 92 ? -8.717 15.902 6.769 1.00 93.31 92 ILE A O 1
ATOM 686 N N . ARG A 1 93 ? -8.121 16.491 4.681 1.00 94.12 93 ARG A N 1
ATOM 687 C CA . ARG A 1 93 ? -8.811 17.792 4.714 1.00 94.12 93 ARG A CA 1
ATOM 688 C C . ARG A 1 93 ? -10.312 17.641 4.934 1.00 94.12 93 ARG A C 1
ATOM 690 O O . ARG A 1 93 ? -10.886 18.398 5.710 1.00 94.12 93 ARG A O 1
ATOM 697 N N . SER A 1 94 ? -10.940 16.653 4.302 1.00 93.19 94 SER A N 1
ATOM 698 C CA . SER A 1 94 ? -12.375 16.389 4.450 1.00 93.19 94 SER A CA 1
ATOM 699 C C . SER A 1 94 ? -12.740 15.950 5.870 1.00 93.19 94 SER A C 1
ATOM 701 O O . SER A 1 94 ? -13.754 16.392 6.404 1.00 93.19 94 SER A O 1
ATOM 703 N N . ILE A 1 95 ? -11.914 15.115 6.507 1.00 91.94 95 ILE A N 1
ATOM 704 C CA . ILE A 1 95 ? -12.116 14.678 7.897 1.00 91.94 95 ILE A CA 1
ATOM 705 C C . ILE A 1 95 ? -11.896 15.848 8.865 1.00 91.94 95 ILE A C 1
ATOM 707 O O . ILE A 1 95 ? -12.715 16.065 9.759 1.00 91.94 95 ILE A O 1
ATOM 711 N N . ALA A 1 96 ? -10.844 16.646 8.659 1.00 86.81 96 ALA A N 1
ATOM 712 C CA . ALA A 1 96 ? -10.565 17.828 9.474 1.00 86.81 96 ALA A CA 1
ATOM 713 C C . ALA A 1 96 ? -11.689 18.878 9.381 1.00 86.81 96 ALA A C 1
ATOM 715 O O . ALA A 1 96 ? -12.149 19.381 10.404 1.00 86.81 96 ALA A O 1
ATOM 716 N N . ALA A 1 97 ? -12.200 19.139 8.174 1.00 84.81 97 ALA A N 1
ATOM 717 C CA . ALA A 1 97 ? -13.313 20.061 7.945 1.00 84.81 97 ALA A CA 1
ATOM 718 C C . ALA A 1 97 ? -14.648 19.562 8.529 1.00 84.81 97 ALA A C 1
ATOM 720 O O . ALA A 1 97 ? -15.503 20.361 8.904 1.00 84.81 97 ALA A O 1
ATOM 721 N N . ARG A 1 98 ? -14.851 18.240 8.626 1.00 80.75 98 ARG A N 1
ATOM 722 C CA . ARG A 1 98 ? -16.014 17.664 9.326 1.00 80.75 98 ARG A CA 1
ATOM 723 C C . ARG A 1 98 ? -15.914 17.842 10.841 1.00 80.75 98 ARG A C 1
ATOM 725 O O . ARG A 1 98 ? -16.942 18.035 11.488 1.00 80.75 98 ARG A O 1
ATOM 732 N N . ARG A 1 99 ? -14.694 17.806 11.388 1.00 74.94 99 ARG A N 1
ATOM 733 C CA . ARG A 1 99 ? -14.423 17.938 12.826 1.00 74.94 99 ARG A CA 1
ATOM 734 C C . ARG A 1 99 ? -14.645 19.365 13.335 1.00 74.94 99 ARG A C 1
ATOM 736 O O . ARG A 1 99 ? -15.197 19.519 14.415 1.00 74.94 99 ARG A O 1
ATOM 743 N N . SER A 1 100 ? -14.313 20.390 12.544 1.00 66.31 100 SER A N 1
ATOM 744 C CA . SER A 1 100 ? -14.557 21.799 12.909 1.00 66.31 100 SER A CA 1
ATOM 745 C C . SER A 1 100 ? -16.034 22.209 12.893 1.00 66.31 100 SER A C 1
ATOM 747 O O . SER A 1 100 ? -16.394 23.192 13.524 1.00 66.31 100 SER A O 1
ATOM 749 N N . ARG A 1 101 ? -16.910 21.459 12.211 1.00 61.81 101 ARG A N 1
ATOM 750 C CA . ARG A 1 101 ? -18.363 21.719 12.205 1.00 61.81 101 ARG A CA 1
ATOM 751 C C . ARG A 1 101 ? -19.112 21.153 13.420 1.00 61.81 101 ARG A C 1
ATOM 753 O O . ARG A 1 101 ? -20.287 21.452 13.563 1.00 61.81 101 ARG A O 1
ATOM 760 N N . HIS A 1 102 ? -18.472 20.322 14.247 1.00 60.25 102 HIS A N 1
ATOM 761 C CA . HIS A 1 102 ? -19.119 19.596 15.354 1.00 60.25 102 HIS A CA 1
ATOM 762 C C . HIS A 1 102 ? -18.604 19.992 16.751 1.00 60.25 102 HIS A C 1
ATOM 764 O O . HIS A 1 102 ? -18.883 19.287 17.716 1.00 60.25 102 HIS A O 1
ATOM 770 N N . GLY A 1 103 ? -17.852 21.087 16.891 1.00 61.66 103 GLY A N 1
ATOM 771 C CA . GLY A 1 103 ? -17.331 21.494 18.196 1.00 61.66 103 GLY A CA 1
ATOM 772 C C . GLY A 1 103 ? -17.027 22.979 18.294 1.00 61.66 103 GLY A C 1
ATOM 773 O O . GLY A 1 103 ? -15.885 23.357 18.062 1.00 61.66 103 GLY A O 1
ATOM 774 N N . ASP A 1 104 ? -18.037 23.772 18.662 1.00 60.66 104 ASP A N 1
ATOM 775 C CA . ASP A 1 104 ? -17.869 25.004 19.450 1.00 60.66 104 ASP A CA 1
ATOM 776 C C . ASP A 1 104 ? -19.191 25.440 20.126 1.00 60.66 104 ASP A C 1
ATOM 778 O O . ASP A 1 104 ? -19.634 26.567 19.968 1.00 60.66 104 ASP A O 1
ATOM 782 N N . ASP A 1 105 ? -19.863 24.538 20.856 1.00 63.56 105 ASP A N 1
ATOM 783 C CA . ASP A 1 105 ? -21.029 24.897 21.700 1.00 63.56 105 ASP A CA 1
ATOM 784 C C . ASP A 1 105 ? -20.781 24.626 23.200 1.00 63.56 105 ASP A C 1
ATOM 786 O O . ASP A 1 105 ? -21.658 24.810 24.039 1.00 63.56 105 ASP A O 1
ATOM 790 N N . SER A 1 106 ? -19.567 24.220 23.590 1.00 65.06 106 SER A N 1
ATOM 791 C CA . SER A 1 106 ? -19.236 23.879 24.984 1.00 65.06 106 SE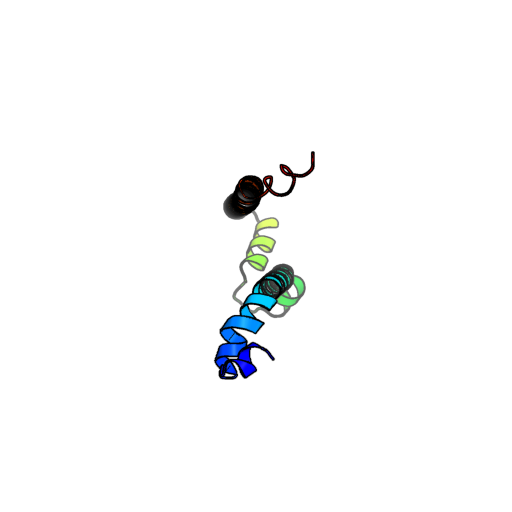R A CA 1
ATOM 792 C C . SER A 1 106 ? -18.816 25.072 25.861 1.00 65.06 106 SER A C 1
ATOM 794 O O . SER A 1 106 ? -18.432 24.860 27.007 1.00 65.06 106 SER A O 1
ATOM 796 N N . GLY A 1 107 ? -18.869 26.309 25.348 1.00 61.97 107 GLY A N 1
ATOM 797 C CA . GLY A 1 107 ? -18.467 27.526 26.076 1.00 61.97 107 GLY A CA 1
ATOM 798 C C . GLY A 1 107 ? -19.549 28.605 26.238 1.00 61.97 107 GLY A C 1
ATOM 799 O O . GLY A 1 107 ? -19.333 29.567 26.970 1.00 61.97 107 GLY A O 1
ATOM 800 N N . SER A 1 108 ? -20.719 28.467 25.604 1.00 59.50 108 SER A N 1
ATOM 801 C CA . SER A 1 108 ? -21.739 29.533 25.516 1.00 59.50 108 SER A CA 1
ATOM 802 C C . SER A 1 108 ? -22.786 29.471 26.642 1.00 59.50 108 SER 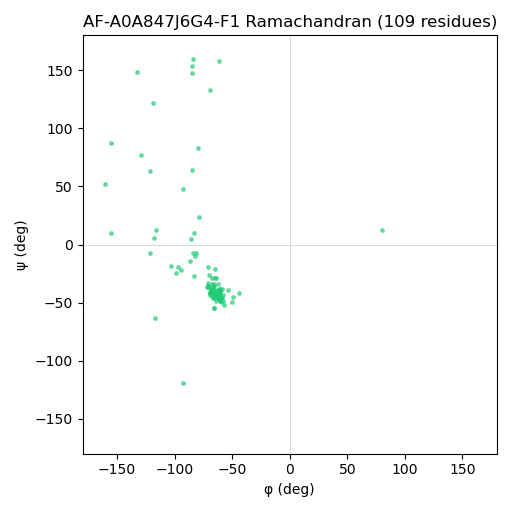A C 1
ATOM 804 O O . SER A 1 108 ? -23.991 29.483 26.408 1.00 59.50 108 SER A O 1
ATOM 806 N N . GLY A 1 109 ? -22.325 29.334 27.888 1.00 59.75 109 GLY A N 1
ATOM 807 C CA . GLY A 1 109 ? -23.196 29.262 29.073 1.00 59.75 109 GLY A CA 1
ATOM 808 C C . GLY A 1 109 ? -22.541 29.687 30.388 1.00 59.75 109 GLY A C 1
ATOM 809 O O . GLY A 1 109 ? -23.112 29.467 31.451 1.00 59.75 109 GLY A O 1
ATOM 810 N N . MET A 1 110 ? -21.339 30.267 30.333 1.00 62.59 110 MET A N 1
ATOM 811 C CA . MET A 1 110 ? -20.598 30.749 31.501 1.00 62.59 110 MET A CA 1
ATOM 812 C C . MET A 1 110 ? -20.310 32.248 31.381 1.00 62.59 110 MET A C 1
ATOM 814 O O . MET A 1 110 ? -19.153 32.642 31.284 1.00 62.59 110 MET A O 1
ATOM 818 N N . VAL A 1 111 ? -21.356 33.070 31.360 1.00 61.97 111 VAL A N 1
ATOM 819 C CA . VAL A 1 111 ? -21.341 34.484 31.783 1.00 61.97 111 VAL A CA 1
ATOM 820 C C . VAL A 1 111 ? -22.752 34.900 32.159 1.00 61.97 111 VAL A C 1
ATOM 822 O O . VAL A 1 111 ? -23.680 34.561 31.392 1.00 61.97 111 VAL A O 1
#

pLDDT: mean 87.09, std 10.97, range [59.5, 97.69]

Sequence (111 aa):
EAARDLGATPWQSFRFVVLPIILPSVVGIGLFGFTLSWDEIARSSQAIGSVNTLPLDLQGLTTTVTTPDIYALGTATSAISFLVIALTLTTIRSIAARRSRHGDDSGSGMV

Mean predicted aligned error: 9.54 Å

Solvent-accessible surface area (backbone atoms only — not comparable to full-atom values): 6731 Å² total; per-residue (Å²): 107,71,51,54,77,72,68,41,50,73,66,52,39,37,66,72,47,50,44,64,70,45,40,68,57,53,52,51,52,50,52,50,51,49,51,57,62,64,69,44,54,72,62,45,68,75,71,48,78,97,64,78,52,72,66,54,48,56,58,52,42,72,79,57,73,84,65,71,59,65,62,54,52,50,53,52,52,50,52,52,51,51,51,52,51,52,52,52,53,52,51,53,52,52,54,54,58,55,53,66,75,75,65,86,74,91,70,87,81,81,128

Radius of gyration: 24.1 Å; Cα contacts (8 Å, |Δi|>4): 23; chains: 1; bounding box: 46×52×59 Å